Protein AF-A0AAD5WNS1-F1 (afdb_monomer)

Sequence (88 aa):
MPLPISSHRSSRSALSSPGTQVSLYDAEVQDRELSVVAQCESLRYKLLNSLAVRRACYGVLCFIMESGAKGCEVAVSGKLRYTGLPQR

Mean predicted aligned error: 12.77 Å

Radius of gyration: 20.01 Å; Cα contacts (8 Å, |Δi|>4): 55; chains: 1; bounding box: 51×50×40 Å

pLDDT: mean 76.85, std 18.62, range [38.22, 96.19]

Structure (mmCIF, N/CA/C/O backbone):
data_AF-A0AAD5WNS1-F1
#
_entry.id   AF-A0AAD5WNS1-F1
#
loop_
_atom_site.group_PDB
_atom_site.id
_atom_site.type_symbol
_atom_site.label_atom_id
_atom_site.label_alt_id
_atom_site.label_comp_id
_atom_site.label_asym_id
_atom_site.label_entity_id
_atom_site.label_seq_id
_atom_site.pdbx_PDB_ins_code
_atom_site.Cartn_x
_atom_site.Cartn_y
_atom_site.Cartn_z
_atom_site.occupancy
_atom_site.B_iso_or_equiv
_atom_site.auth_seq_id
_atom_site.auth_comp_id
_atom_site.auth_asym_id
_atom_site.auth_atom_id
_atom_site.pdbx_PDB_model_num
ATOM 1 N N . MET A 1 1 ? 31.634 4.584 -17.558 1.00 38.22 1 MET A N 1
ATOM 2 C CA . MET A 1 1 ? 31.206 3.364 -18.273 1.00 38.22 1 MET A CA 1
ATOM 3 C C . MET A 1 1 ? 31.194 2.213 -17.270 1.00 38.22 1 MET A C 1
ATOM 5 O O . MET A 1 1 ? 32.252 1.636 -17.048 1.00 38.22 1 MET A O 1
ATOM 9 N N . PRO A 1 2 ? 30.082 1.943 -16.564 1.00 38.34 2 PRO A N 1
ATOM 10 C CA . PRO A 1 2 ? 30.005 0.793 -15.668 1.00 38.34 2 PRO A CA 1
ATOM 11 C C . PRO A 1 2 ? 29.816 -0.493 -16.486 1.00 38.34 2 PRO A C 1
ATOM 13 O O . PRO A 1 2 ? 29.072 -0.512 -17.464 1.00 38.34 2 PRO A O 1
ATOM 16 N N . LEU A 1 3 ? 30.547 -1.539 -16.105 1.00 38.31 3 LEU A N 1
ATOM 17 C CA . LEU A 1 3 ? 30.556 -2.860 -16.738 1.00 38.31 3 LEU A CA 1
ATOM 18 C C . LEU A 1 3 ? 29.254 -3.636 -16.450 1.00 38.31 3 LEU A C 1
ATOM 20 O O . LEU A 1 3 ? 28.641 -3.412 -15.404 1.00 38.31 3 LEU A O 1
ATOM 24 N N . PRO A 1 4 ? 28.840 -4.572 -17.327 1.00 45.28 4 PRO A N 1
ATOM 25 C CA . PRO A 1 4 ? 27.653 -5.384 -17.097 1.00 45.28 4 PRO A CA 1
ATOM 26 C C . PRO A 1 4 ? 27.924 -6.397 -15.977 1.00 45.28 4 PRO A C 1
ATOM 28 O O . PRO A 1 4 ? 28.825 -7.230 -16.065 1.00 45.28 4 PRO A O 1
ATOM 31 N N . ILE A 1 5 ? 27.136 -6.301 -14.907 1.00 46.81 5 ILE A N 1
ATOM 32 C CA . ILE A 1 5 ? 27.176 -7.198 -13.753 1.00 46.81 5 ILE A CA 1
ATOM 33 C C . ILE A 1 5 ? 26.660 -8.566 -14.210 1.00 46.81 5 ILE A C 1
ATOM 35 O O . ILE A 1 5 ? 25.507 -8.702 -14.620 1.00 46.81 5 ILE A O 1
ATOM 39 N N . SER A 1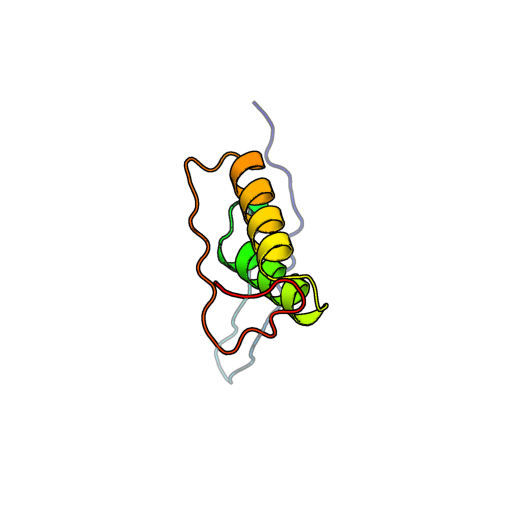 6 ? 27.516 -9.588 -14.151 1.00 53.19 6 SER A N 1
ATOM 40 C CA . SER A 1 6 ? 27.104 -10.977 -14.330 1.00 53.19 6 SER A CA 1
ATOM 41 C C . SER A 1 6 ? 26.257 -11.405 -13.128 1.00 53.19 6 SER A C 1
ATOM 43 O O . SER A 1 6 ? 26.796 -11.767 -12.082 1.00 53.19 6 SER A O 1
ATOM 45 N N . SER A 1 7 ? 24.933 -11.367 -13.249 1.00 47.44 7 SER A N 1
ATOM 46 C CA . SER A 1 7 ? 24.043 -11.997 -12.275 1.00 47.44 7 SER A CA 1
ATOM 47 C C . SER A 1 7 ? 23.660 -13.393 -12.767 1.00 47.44 7 SER A C 1
ATOM 49 O O . SER A 1 7 ? 23.165 -13.601 -13.876 1.00 47.44 7 SER A O 1
ATOM 51 N N . HIS A 1 8 ? 23.981 -14.384 -11.940 1.00 44.44 8 HIS A N 1
ATOM 52 C CA . HIS A 1 8 ? 23.693 -15.798 -12.139 1.00 44.44 8 HIS A CA 1
ATOM 53 C C . HIS A 1 8 ? 22.205 -16.007 -12.478 1.00 44.44 8 HIS A C 1
ATOM 55 O O . HIS A 1 8 ? 21.325 -15.878 -11.629 1.00 44.44 8 HIS A O 1
ATOM 61 N N . ARG A 1 9 ? 21.932 -16.355 -13.739 1.00 46.81 9 ARG A N 1
ATOM 62 C CA . ARG A 1 9 ? 20.608 -16.685 -14.278 1.00 46.81 9 ARG A CA 1
ATOM 63 C C . ARG A 1 9 ? 20.110 -17.997 -13.656 1.00 46.81 9 ARG A C 1
ATOM 65 O O . ARG A 1 9 ? 20.439 -19.078 -14.137 1.00 46.81 9 ARG A O 1
ATOM 72 N N . SER A 1 10 ? 19.333 -17.919 -12.575 1.00 47.56 10 SER A N 1
ATOM 73 C CA . SER A 1 10 ? 18.604 -19.073 -12.025 1.00 47.56 10 SER A CA 1
ATOM 74 C C . SER A 1 10 ? 17.362 -19.355 -12.872 1.00 47.56 10 SER A C 1
ATOM 76 O O . SER A 1 10 ? 16.263 -18.903 -12.567 1.00 47.56 10 SER A O 1
ATOM 78 N N . SER A 1 11 ? 17.547 -20.104 -13.957 1.00 48.84 11 SER A N 1
ATOM 79 C CA . SER A 1 11 ? 16.454 -20.654 -14.762 1.00 48.84 11 SER A CA 1
ATOM 80 C C . SER A 1 11 ? 15.752 -21.749 -13.949 1.00 48.84 11 SER A C 1
ATOM 82 O O . SER A 1 11 ? 16.288 -22.847 -13.805 1.00 48.84 11 SER A O 1
ATOM 84 N N . ARG A 1 12 ? 14.575 -21.476 -13.379 1.00 55.75 12 ARG A N 1
ATOM 85 C CA . ARG A 1 12 ? 13.722 -22.526 -12.793 1.00 55.75 12 ARG A CA 1
ATOM 86 C C . ARG A 1 12 ? 12.721 -22.973 -13.856 1.00 55.75 12 ARG A C 1
ATOM 88 O O . ARG A 1 12 ? 12.037 -22.147 -14.448 1.00 55.75 12 ARG A O 1
ATOM 95 N N . SER A 1 13 ? 12.638 -24.265 -14.140 1.00 55.72 13 SER A N 1
ATOM 96 C CA . SER A 1 13 ? 11.574 -24.811 -14.986 1.00 55.72 13 SER A CA 1
ATOM 97 C C . SER A 1 13 ? 10.265 -24.823 -14.194 1.00 55.72 13 SER A C 1
ATOM 99 O O . SER A 1 13 ? 10.225 -25.313 -13.066 1.00 55.72 13 SER A O 1
ATOM 101 N N . ALA A 1 14 ? 9.189 -24.280 -14.766 1.00 62.53 14 ALA A N 1
ATOM 102 C CA . ALA A 1 14 ? 7.852 -24.403 -14.194 1.00 62.53 14 ALA A CA 1
ATOM 103 C C . ALA A 1 14 ? 6.878 -24.893 -15.259 1.00 62.53 14 ALA A C 1
ATOM 105 O O . ALA A 1 14 ? 6.838 -24.361 -16.363 1.00 62.53 14 ALA A O 1
ATOM 106 N N . LEU A 1 15 ? 6.082 -25.887 -14.859 1.00 55.34 15 LEU A N 1
ATOM 107 C CA . LEU A 1 15 ? 5.049 -26.581 -15.626 1.00 55.34 15 LEU A CA 1
ATOM 108 C C . LEU A 1 15 ? 5.578 -27.571 -16.682 1.00 55.34 15 LEU A C 1
ATOM 110 O O . LEU A 1 15 ? 5.780 -27.242 -17.846 1.00 55.34 15 LEU A O 1
ATOM 114 N N . SER A 1 16 ? 5.736 -28.837 -16.281 1.00 54.31 16 SER A N 1
ATOM 115 C CA . SER A 1 16 ? 5.939 -29.957 -17.206 1.00 54.31 16 SER A CA 1
ATOM 116 C C . SER A 1 16 ? 4.589 -30.444 -17.746 1.00 54.31 16 SER A C 1
ATOM 118 O O . SER A 1 16 ? 3.978 -31.354 -17.185 1.00 54.31 16 SER A O 1
ATOM 120 N N . SER A 1 17 ? 4.110 -29.831 -18.827 1.00 61.94 17 SER A N 1
ATOM 121 C CA . SER A 1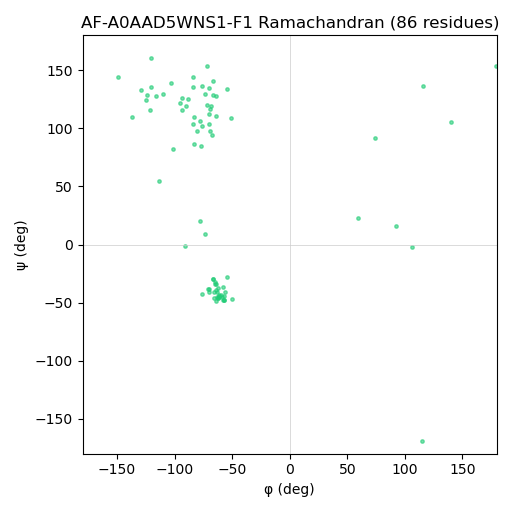 17 ? 3.078 -30.448 -19.676 1.00 61.94 17 SER A CA 1
ATOM 122 C C . SER A 1 17 ? 3.769 -31.394 -20.670 1.00 61.94 17 SER A C 1
ATOM 124 O O . SER A 1 17 ? 4.887 -31.084 -21.097 1.00 61.94 17 SER A O 1
ATOM 126 N N . PRO A 1 18 ? 3.182 -32.550 -21.036 1.00 58.28 18 PRO A N 1
ATOM 127 C CA . PRO A 1 18 ? 3.865 -33.515 -21.892 1.00 58.28 18 PRO A CA 1
ATOM 128 C C . PRO A 1 18 ? 4.123 -32.890 -23.271 1.00 58.28 18 PRO A C 1
ATOM 130 O O . PRO A 1 18 ? 3.192 -32.634 -24.026 1.00 58.28 18 PRO A O 1
ATOM 133 N N . GLY A 1 19 ? 5.397 -32.616 -23.573 1.00 64.38 19 GLY A N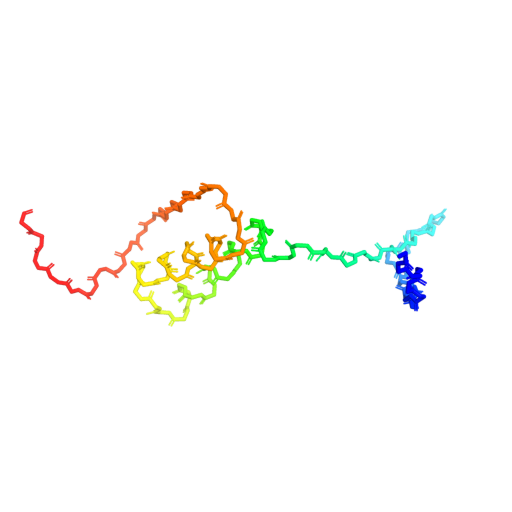 1
ATOM 134 C CA . GLY A 1 19 ? 5.854 -32.117 -24.876 1.00 64.38 19 GLY A CA 1
ATOM 135 C C . GLY A 1 19 ? 6.266 -30.643 -24.945 1.00 64.38 19 GLY A C 1
ATOM 136 O O . GLY A 1 19 ? 6.717 -30.206 -26.001 1.00 64.38 19 GLY A O 1
ATOM 137 N N . THR A 1 20 ? 6.171 -29.857 -23.866 1.00 67.69 20 THR A N 1
ATOM 138 C CA . THR A 1 20 ? 6.626 -28.452 -23.890 1.00 67.69 20 THR A CA 1
ATOM 139 C C . THR A 1 20 ? 7.391 -28.105 -22.619 1.00 67.69 20 THR A C 1
ATOM 141 O O . THR A 1 20 ? 6.820 -28.011 -21.536 1.00 67.69 20 THR A O 1
ATOM 144 N N . GLN A 1 21 ? 8.706 -27.922 -22.752 1.00 65.94 21 GLN A N 1
ATOM 145 C CA . GLN A 1 21 ? 9.565 -27.449 -21.670 1.00 65.94 21 GLN A CA 1
ATOM 146 C C . GLN A 1 21 ? 9.497 -25.919 -21.6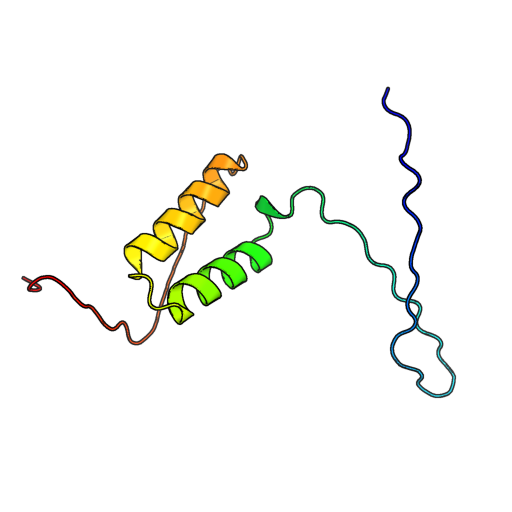12 1.00 65.94 21 GLN A C 1
ATOM 148 O O . GLN A 1 21 ? 9.996 -25.237 -22.505 1.00 65.94 21 GLN A O 1
ATOM 153 N N . VAL A 1 22 ? 8.872 -25.377 -20.564 1.00 72.75 22 VAL A N 1
ATOM 154 C CA . VAL A 1 22 ? 8.826 -23.931 -20.310 1.00 72.75 22 VAL A CA 1
ATOM 155 C C . VAL A 1 22 ? 9.969 -23.551 -19.367 1.00 72.75 22 VAL A C 1
ATOM 157 O O . VAL A 1 22 ? 10.027 -23.984 -18.213 1.00 72.75 22 VAL A O 1
ATOM 160 N N . SER A 1 23 ? 10.897 -22.741 -19.871 1.00 76.62 23 SER A N 1
ATOM 161 C CA . SER A 1 23 ? 11.986 -22.154 -19.085 1.00 76.62 23 SER A CA 1
ATOM 162 C C . SER A 1 23 ? 11.533 -20.812 -18.520 1.00 76.62 23 SER A C 1
ATOM 164 O O . SER A 1 23 ? 11.224 -19.907 -19.295 1.00 76.62 23 SER A O 1
ATOM 166 N N . LEU A 1 24 ? 11.500 -20.661 -17.191 1.00 75.56 24 LEU A N 1
ATOM 167 C CA . LEU A 1 24 ? 11.261 -19.353 -16.585 1.00 75.56 24 LEU A CA 1
ATOM 168 C C . LEU A 1 24 ? 12.564 -18.568 -16.507 1.00 75.56 24 LEU A C 1
ATOM 170 O O . LEU A 1 24 ? 13.600 -19.079 -16.070 1.00 75.56 24 LEU A O 1
ATOM 174 N N . TYR A 1 25 ? 12.472 -17.301 -16.881 1.00 78.69 25 TYR A N 1
ATOM 175 C CA . TYR A 1 25 ? 13.507 -16.310 -16.652 1.00 78.69 25 TYR A CA 1
ATOM 176 C C . TYR A 1 25 ? 12.926 -15.254 -15.727 1.00 78.69 25 TYR A C 1
ATOM 178 O O . TYR A 1 25 ? 11.846 -14.735 -15.999 1.00 78.69 25 TYR A O 1
ATOM 186 N N . ASP A 1 26 ? 13.638 -14.963 -14.646 1.00 72.75 26 ASP A N 1
ATOM 187 C CA . ASP A 1 26 ? 13.304 -13.857 -13.760 1.00 72.75 26 ASP A CA 1
ATOM 188 C C . ASP A 1 26 ? 14.268 -12.698 -14.030 1.00 72.75 26 ASP A C 1
ATOM 190 O O . ASP A 1 26 ? 15.461 -12.918 -14.270 1.00 72.75 26 ASP A O 1
ATOM 194 N N . ALA A 1 27 ? 13.738 -11.481 -14.047 1.00 71.19 27 ALA A N 1
ATOM 195 C CA . ALA A 1 27 ? 14.490 -10.257 -14.276 1.00 71.19 27 ALA A CA 1
ATOM 196 C C . ALA A 1 27 ? 14.246 -9.318 -13.099 1.00 71.19 27 ALA A C 1
ATOM 198 O O . ALA A 1 27 ? 13.104 -9.049 -12.729 1.00 71.19 27 ALA A O 1
ATOM 199 N N . GLU A 1 28 ? 15.328 -8.811 -12.516 1.00 69.75 28 GLU A N 1
ATOM 200 C CA . GLU A 1 28 ? 15.224 -7.879 -11.403 1.00 69.75 28 GLU A CA 1
ATOM 201 C C . GLU A 1 28 ? 14.606 -6.557 -11.876 1.00 69.75 28 GLU A C 1
ATOM 203 O O . GLU A 1 28 ? 15.031 -5.961 -12.870 1.00 69.75 28 GLU A O 1
ATOM 208 N N . VAL A 1 29 ? 13.569 -6.107 -11.170 1.00 71.75 29 VAL A N 1
ATOM 209 C CA . VAL A 1 29 ? 12.896 -4.839 -11.458 1.00 71.75 29 VAL A CA 1
ATOM 210 C C . VAL A 1 29 ? 13.756 -3.710 -10.897 1.00 71.75 29 VAL A C 1
ATOM 212 O O . VAL A 1 29 ? 13.789 -3.526 -9.682 1.00 71.75 29 VAL A O 1
ATOM 215 N N . GLN A 1 30 ? 14.435 -2.961 -11.773 1.00 68.25 30 GLN A N 1
ATOM 216 C CA . GLN A 1 30 ? 15.360 -1.890 -11.366 1.00 68.25 30 GLN A CA 1
ATOM 217 C C . GLN A 1 30 ? 14.684 -0.811 -10.504 1.00 68.25 30 GLN A C 1
ATOM 219 O O . GLN A 1 30 ? 15.269 -0.379 -9.520 1.00 68.25 30 GLN A O 1
ATOM 224 N N . ASP A 1 31 ? 13.420 -0.478 -10.788 1.00 70.25 31 ASP A N 1
ATOM 225 C CA . ASP A 1 31 ? 12.636 0.503 -10.027 1.00 70.25 31 ASP A CA 1
ATOM 226 C C . ASP A 1 31 ? 11.461 -0.164 -9.303 1.00 70.25 31 ASP A C 1
ATOM 228 O O . ASP A 1 31 ? 10.294 0.206 -9.466 1.00 70.25 31 ASP A O 1
ATOM 232 N N . ARG A 1 32 ? 11.742 -1.199 -8.499 1.00 70.25 32 ARG A N 1
ATOM 233 C CA . ARG A 1 32 ? 10.700 -1.897 -7.721 1.00 70.25 32 ARG A CA 1
ATOM 234 C C . ARG A 1 32 ? 9.890 -0.935 -6.845 1.00 70.25 32 ARG A C 1
ATOM 236 O O . ARG A 1 32 ? 8.715 -1.184 -6.583 1.00 70.25 32 ARG A O 1
ATOM 243 N N . GLU A 1 33 ? 10.499 0.172 -6.439 1.00 74.50 33 GLU A N 1
ATOM 244 C CA . GLU A 1 33 ? 9.869 1.231 -5.659 1.00 74.50 33 GLU A CA 1
ATOM 245 C C . GLU A 1 33 ? 8.776 1.992 -6.430 1.00 74.50 33 GLU A C 1
ATOM 247 O O . GLU A 1 33 ? 7.773 2.383 -5.836 1.00 74.50 33 GLU A O 1
ATOM 252 N N . LEU A 1 34 ? 8.894 2.100 -7.758 1.00 83.25 34 LEU A N 1
ATOM 253 C CA . LEU A 1 34 ? 7.884 2.692 -8.646 1.00 8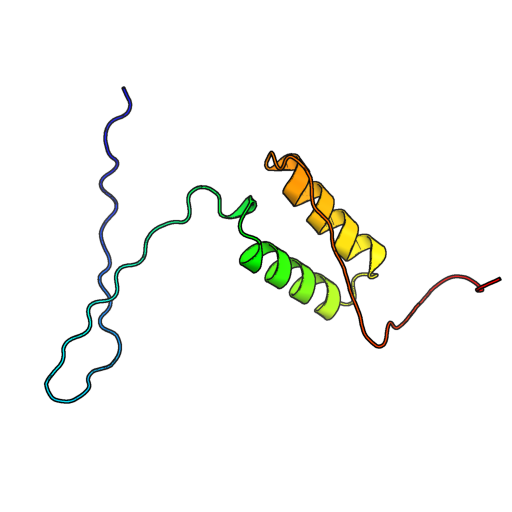3.25 34 LEU A CA 1
ATOM 254 C C . LEU A 1 34 ? 6.885 1.660 -9.194 1.00 83.25 34 LEU A C 1
ATOM 256 O O . LEU A 1 34 ? 5.949 2.011 -9.917 1.00 83.25 34 LEU A O 1
ATOM 260 N N . SER A 1 35 ? 7.040 0.379 -8.847 1.00 90.19 35 SER A N 1
ATOM 261 C CA . SER A 1 35 ? 6.093 -0.656 -9.256 1.00 90.19 35 SER A CA 1
ATOM 262 C C . SER A 1 35 ? 4.758 -0.492 -8.536 1.00 90.19 35 SER A C 1
ATOM 264 O O . SER A 1 35 ? 4.634 -0.753 -7.339 1.00 90.19 35 SER A O 1
ATOM 266 N N . VAL A 1 36 ? 3.718 -0.142 -9.294 1.00 88.31 36 VAL A N 1
ATOM 267 C CA . VAL A 1 36 ? 2.354 0.039 -8.773 1.00 88.31 36 VAL A CA 1
ATOM 268 C C . VAL A 1 36 ? 1.856 -1.214 -8.049 1.00 88.31 36 VAL A C 1
ATOM 270 O O . VAL A 1 36 ? 1.280 -1.112 -6.970 1.00 88.31 36 VAL A O 1
ATOM 273 N N . VAL A 1 37 ? 2.129 -2.406 -8.590 1.00 92.00 37 VAL A N 1
ATOM 274 C CA . VAL A 1 37 ? 1.694 -3.677 -7.988 1.00 92.00 37 VAL A CA 1
ATOM 275 C C . VAL A 1 37 ? 2.342 -3.887 -6.619 1.00 92.00 37 VAL A C 1
ATOM 277 O O . VAL A 1 37 ? 1.641 -4.191 -5.653 1.00 92.00 37 VAL A O 1
ATOM 280 N N . ALA A 1 38 ? 3.651 -3.645 -6.502 1.00 91.69 38 ALA A N 1
ATOM 281 C CA . ALA A 1 38 ? 4.361 -3.765 -5.230 1.00 91.69 38 ALA A CA 1
ATOM 282 C C . ALA A 1 38 ? 3.829 -2.766 -4.184 1.00 91.69 38 ALA A C 1
ATOM 284 O O . ALA A 1 38 ? 3.674 -3.108 -3.008 1.00 91.69 38 ALA A O 1
ATOM 285 N N . GLN A 1 39 ? 3.481 -1.549 -4.610 1.00 93.56 39 GLN A N 1
ATOM 286 C CA . GLN A 1 39 ? 2.903 -0.537 -3.723 1.00 93.56 39 GLN A CA 1
ATOM 287 C C . GLN A 1 39 ? 1.472 -0.875 -3.293 1.00 93.56 39 GLN A C 1
ATOM 289 O O . GLN A 1 39 ? 1.123 -0.696 -2.124 1.00 93.56 39 GLN A O 1
ATOM 294 N N . CYS A 1 40 ? 0.652 -1.431 -4.188 1.00 94.62 40 CY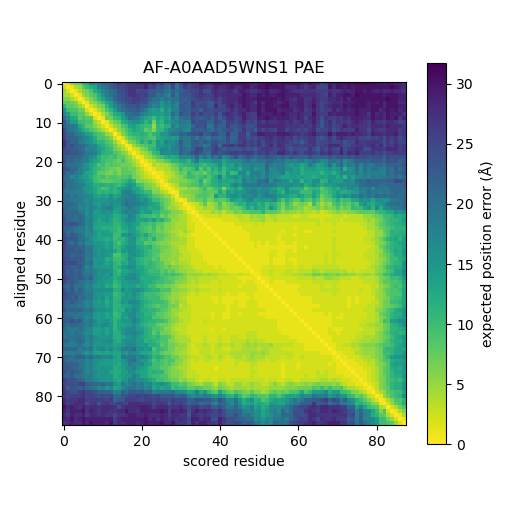S A N 1
ATOM 295 C CA . CYS A 1 40 ? -0.677 -1.938 -3.848 1.00 94.62 40 CYS A CA 1
ATOM 296 C C . CYS A 1 4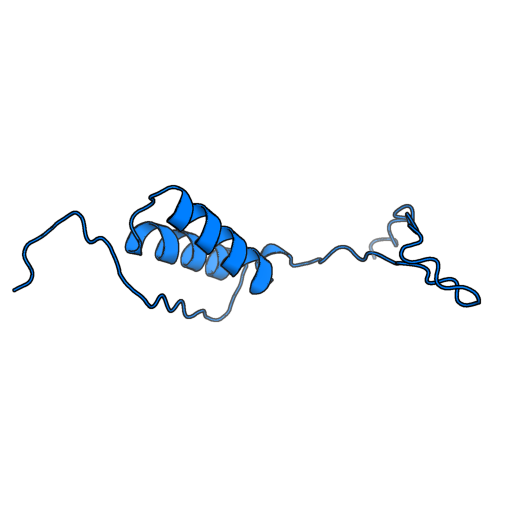0 ? -0.609 -3.107 -2.856 1.00 94.62 40 CYS A C 1
ATOM 298 O O . CYS A 1 40 ? -1.397 -3.156 -1.909 1.00 94.62 40 CYS A O 1
ATOM 300 N N . GLU A 1 41 ? 0.344 -4.026 -3.023 1.00 95.00 41 GLU A N 1
ATOM 301 C CA . GLU A 1 41 ? 0.585 -5.103 -2.058 1.00 95.00 41 GLU A CA 1
ATOM 302 C C . GLU A 1 41 ? 1.009 -4.547 -0.696 1.00 95.00 41 GLU A C 1
ATOM 304 O O . GLU A 1 41 ? 0.436 -4.922 0.328 1.00 95.00 41 GLU A O 1
ATOM 309 N N . SER A 1 42 ? 1.940 -3.589 -0.673 1.00 94.94 42 SER A N 1
ATOM 310 C CA . SER A 1 42 ? 2.348 -2.885 0.549 1.00 94.94 42 SER A CA 1
ATOM 311 C C . SER A 1 42 ? 1.162 -2.203 1.242 1.00 94.94 42 SER A C 1
ATOM 313 O O . SER A 1 42 ? 0.980 -2.344 2.456 1.00 94.94 42 SER A O 1
ATOM 315 N N . LEU A 1 43 ? 0.297 -1.518 0.483 1.00 95.31 43 LEU A N 1
ATOM 316 C CA . LEU A 1 43 ? -0.921 -0.894 1.004 1.00 95.31 43 LEU A CA 1
ATOM 317 C C . LEU A 1 43 ? -1.872 -1.934 1.607 1.00 95.31 43 LEU A C 1
ATOM 319 O O . LEU A 1 43 ? -2.367 -1.743 2.719 1.00 95.31 43 LEU A O 1
ATOM 323 N N . ARG A 1 44 ? -2.085 -3.057 0.913 1.00 94.25 44 ARG A N 1
ATOM 324 C CA . ARG A 1 44 ? -2.894 -4.177 1.405 1.00 94.25 44 ARG A CA 1
ATOM 325 C C . ARG A 1 44 ? -2.346 -4.708 2.727 1.00 94.25 44 ARG A C 1
ATOM 327 O O . ARG A 1 44 ? -3.119 -4.861 3.669 1.00 94.25 44 ARG A O 1
ATOM 334 N N . TYR A 1 45 ? -1.038 -4.939 2.831 1.00 95.31 45 TYR A N 1
ATOM 335 C CA . TYR A 1 45 ? -0.420 -5.403 4.076 1.00 95.31 45 TYR A CA 1
ATOM 336 C C . TYR A 1 45 ? -0.602 -4.401 5.220 1.00 95.31 45 TYR A C 1
ATOM 338 O O . TYR A 1 45 ? -0.989 -4.796 6.318 1.00 95.31 45 TYR A O 1
ATOM 346 N N . LYS A 1 46 ? -0.403 -3.101 4.972 1.00 94.25 46 LYS A N 1
ATOM 347 C CA . LYS A 1 46 ? -0.623 -2.050 5.981 1.00 94.25 46 LYS A CA 1
ATOM 348 C C . LYS A 1 46 ? -2.073 -2.034 6.485 1.00 94.25 46 LYS A C 1
ATOM 350 O O . LYS A 1 46 ? -2.294 -1.935 7.690 1.00 94.25 46 LYS A O 1
ATOM 355 N N . LEU A 1 47 ? -3.051 -2.165 5.586 1.00 92.38 47 LEU A N 1
ATOM 356 C CA . LEU A 1 47 ? -4.475 -2.184 5.942 1.00 92.38 47 LEU A CA 1
ATOM 357 C C . LEU A 1 47 ? -4.877 -3.462 6.694 1.00 92.38 47 LEU A C 1
ATOM 359 O O . LEU A 1 47 ? -5.614 -3.383 7.675 1.00 92.38 47 LEU A O 1
ATOM 363 N N . LEU A 1 48 ? -4.371 -4.628 6.277 1.00 92.62 48 LEU A N 1
ATOM 364 C CA . LEU A 1 48 ? -4.600 -5.898 6.979 1.00 92.62 48 LEU A CA 1
ATOM 365 C C . LEU A 1 48 ? -3.990 -5.891 8.386 1.00 92.62 48 LEU A C 1
ATOM 367 O O . LEU A 1 48 ? -4.594 -6.408 9.322 1.00 92.62 48 LEU A O 1
ATOM 371 N N . ASN A 1 49 ? -2.857 -5.209 8.560 1.00 92.62 49 ASN A N 1
ATOM 372 C CA . ASN A 1 49 ? -2.219 -4.984 9.857 1.00 92.62 49 ASN A CA 1
ATOM 373 C C . ASN A 1 49 ? -2.900 -3.881 10.690 1.00 92.62 49 ASN A C 1
ATOM 375 O O . ASN A 1 49 ? -2.298 -3.332 11.610 1.00 92.62 49 ASN A O 1
ATOM 379 N N . SER A 1 50 ? -4.161 -3.551 10.385 1.00 89.94 50 SER A N 1
ATOM 380 C CA . SER A 1 50 ? -4.993 -2.602 11.137 1.00 89.94 50 SER A CA 1
ATOM 381 C C . SER A 1 50 ? -4.424 -1.180 11.225 1.00 89.94 50 SER A C 1
ATOM 383 O O . SER A 1 50 ? -4.786 -0.413 12.120 1.00 89.94 50 SER A O 1
ATOM 385 N N . LEU A 1 51 ? -3.553 -0.782 10.291 1.00 91.56 51 LEU A N 1
ATOM 386 C CA . LEU A 1 51 ? -3.112 0.603 10.206 1.00 91.56 51 LEU A CA 1
ATOM 387 C C . LEU A 1 51 ? -4.280 1.476 9.723 1.00 91.56 51 LEU A C 1
ATOM 389 O O . LEU A 1 51 ? -4.963 1.142 8.753 1.00 91.56 51 LEU A O 1
ATOM 393 N N . ALA A 1 52 ? -4.497 2.621 10.375 1.00 91.75 52 ALA A N 1
ATOM 394 C CA . ALA A 1 52 ? -5.542 3.559 9.973 1.00 91.75 52 ALA A CA 1
ATOM 395 C C . ALA A 1 52 ? -5.395 3.941 8.489 1.00 91.75 52 ALA A C 1
ATOM 397 O O . ALA A 1 52 ? -4.301 4.295 8.048 1.00 91.75 52 ALA A O 1
ATOM 398 N N . VAL A 1 53 ? -6.503 3.928 7.740 1.00 92.44 53 VAL A N 1
ATOM 399 C CA . VAL A 1 53 ? -6.526 4.090 6.271 1.00 92.44 53 VAL A CA 1
ATOM 400 C C . VAL A 1 53 ? -5.722 5.304 5.811 1.00 92.44 53 VAL A C 1
ATOM 402 O O . VAL A 1 53 ? -4.879 5.184 4.926 1.00 92.44 53 VAL A O 1
ATOM 405 N N . ARG A 1 54 ? -5.912 6.457 6.468 1.00 93.00 54 ARG A N 1
ATOM 406 C CA . ARG A 1 54 ? -5.161 7.685 6.162 1.00 93.00 54 ARG A CA 1
ATOM 407 C C . ARG A 1 54 ? -3.652 7.495 6.326 1.00 93.00 54 ARG A C 1
ATOM 409 O O . ARG A 1 54 ? -2.894 7.879 5.446 1.00 93.00 54 ARG A O 1
ATOM 416 N N . ARG A 1 55 ? -3.213 6.856 7.417 1.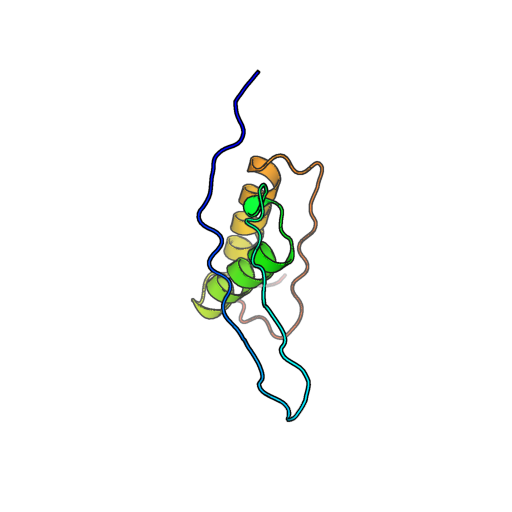00 94.19 55 ARG A N 1
ATOM 417 C CA . ARG A 1 55 ? -1.788 6.585 7.675 1.00 94.19 55 ARG A CA 1
ATOM 418 C C . ARG A 1 55 ? -1.204 5.609 6.654 1.00 94.19 55 ARG A C 1
ATOM 420 O O . ARG A 1 55 ? -0.086 5.818 6.199 1.00 94.19 55 ARG A O 1
ATOM 427 N N . ALA A 1 56 ? -1.954 4.573 6.281 1.00 94.88 56 ALA A N 1
ATOM 428 C CA . ALA A 1 56 ? -1.523 3.600 5.281 1.00 94.88 56 ALA A CA 1
ATOM 429 C C . ALA A 1 56 ? -1.342 4.244 3.901 1.00 94.88 56 ALA A C 1
ATOM 431 O O . ALA A 1 56 ? -0.283 4.084 3.294 1.00 94.88 56 ALA A O 1
ATOM 432 N N . CYS A 1 57 ? -2.336 5.016 3.451 1.00 95.56 57 CYS A N 1
ATOM 433 C CA . CYS A 1 57 ? -2.306 5.675 2.147 1.00 95.56 57 CYS A CA 1
ATOM 434 C C . CYS A 1 57 ? -1.211 6.740 2.081 1.00 95.56 57 CYS A C 1
ATOM 436 O O . CYS A 1 57 ? -0.430 6.729 1.137 1.00 95.56 57 CYS A O 1
ATOM 438 N N . TYR A 1 58 ? -1.087 7.604 3.097 1.00 96.19 58 TYR A N 1
ATOM 439 C CA . TYR A 1 58 ? -0.025 8.614 3.116 1.00 96.19 58 TYR A CA 1
ATOM 440 C C . TYR A 1 58 ? 1.369 7.996 3.175 1.00 96.19 58 TYR A C 1
ATOM 442 O O . TYR A 1 58 ? 2.252 8.454 2.465 1.00 96.19 58 TYR A O 1
ATOM 450 N N . GLY A 1 59 ? 1.570 6.918 3.938 1.00 94.62 59 GLY A N 1
ATOM 451 C CA . GLY A 1 59 ? 2.867 6.244 3.973 1.00 94.62 59 GLY A CA 1
ATOM 452 C C . GLY A 1 59 ? 3.262 5.598 2.639 1.00 94.62 59 GLY A C 1
ATOM 453 O O . GLY A 1 59 ? 4.445 5.511 2.343 1.00 94.62 59 GLY A O 1
ATOM 454 N N . VAL A 1 60 ? 2.302 5.117 1.842 1.00 95.38 60 VAL A N 1
ATOM 455 C CA . VAL A 1 60 ? 2.573 4.611 0.479 1.00 95.38 60 VAL A CA 1
ATOM 456 C C . VAL A 1 60 ? 2.791 5.767 -0.497 1.00 95.38 60 VAL A C 1
ATOM 458 O O . VAL A 1 60 ? 3.722 5.723 -1.290 1.00 95.38 60 VAL A O 1
ATOM 461 N N . LEU A 1 61 ? 1.979 6.821 -0.406 1.00 95.75 61 LEU A N 1
ATOM 462 C CA . LEU A 1 61 ? 2.097 7.998 -1.262 1.00 95.75 61 LEU A CA 1
ATOM 463 C C . LEU A 1 61 ? 3.445 8.708 -1.074 1.00 95.75 61 LEU A C 1
ATOM 465 O O . LEU A 1 61 ? 4.100 9.016 -2.062 1.00 95.75 61 LEU A O 1
ATOM 469 N N . CYS A 1 62 ? 3.879 8.924 0.174 1.00 94.56 62 CYS A N 1
ATOM 470 C CA . CYS A 1 62 ? 5.197 9.488 0.478 1.00 94.56 62 CYS A CA 1
ATOM 471 C C . CYS A 1 62 ? 6.309 8.641 -0.133 1.00 94.56 62 CYS A C 1
ATOM 473 O O . CYS A 1 62 ? 7.144 9.189 -0.838 1.00 94.56 62 CYS A O 1
ATOM 475 N N . PHE A 1 63 ? 6.260 7.319 0.056 1.00 94.31 63 PHE A N 1
ATOM 476 C CA . PHE A 1 63 ? 7.257 6.410 -0.505 1.00 94.31 63 PHE A CA 1
ATOM 477 C C . PHE A 1 63 ? 7.347 6.535 -2.035 1.00 94.31 63 PHE A C 1
ATOM 479 O O . PHE A 1 63 ? 8.426 6.726 -2.573 1.00 94.31 63 PHE A O 1
ATOM 486 N N . ILE A 1 64 ? 6.209 6.532 -2.740 1.00 94.44 64 ILE A N 1
ATOM 487 C CA . ILE A 1 64 ? 6.172 6.671 -4.207 1.00 94.44 64 ILE A CA 1
ATOM 488 C C . ILE A 1 64 ? 6.760 8.009 -4.674 1.00 94.44 64 ILE A C 1
ATOM 490 O O . ILE A 1 64 ? 7.497 8.060 -5.658 1.00 94.44 64 ILE A O 1
ATOM 494 N N . MET A 1 65 ? 6.418 9.100 -3.987 1.00 94.94 65 MET A N 1
ATOM 495 C CA . MET A 1 65 ? 6.915 10.432 -4.333 1.00 94.94 65 MET A CA 1
ATOM 496 C C . MET A 1 65 ? 8.416 10.578 -4.028 1.00 94.94 65 MET A C 1
ATOM 498 O O . MET A 1 65 ? 9.134 11.175 -4.826 1.00 94.94 65 MET A O 1
ATOM 502 N N . GLU A 1 66 ? 8.901 10.009 -2.918 1.00 94.19 66 GLU A N 1
ATOM 503 C CA . GLU A 1 66 ? 10.326 9.978 -2.545 1.00 94.19 66 GLU A CA 1
ATOM 504 C C . GLU A 1 66 ? 11.165 9.160 -3.534 1.00 94.19 66 GLU A C 1
ATOM 506 O O . GLU A 1 66 ? 12.281 9.559 -3.862 1.00 94.19 66 GLU A O 1
ATOM 511 N N . SER A 1 67 ? 10.596 8.093 -4.098 1.00 92.31 67 SER A N 1
ATOM 512 C CA . SER A 1 67 ? 11.209 7.298 -5.171 1.00 92.31 67 SER A CA 1
ATOM 513 C C . SER A 1 67 ? 11.205 7.993 -6.546 1.00 92.31 67 SER A C 1
ATOM 515 O O . SER A 1 67 ? 11.534 7.372 -7.554 1.00 92.31 67 SER A O 1
ATOM 517 N N . GLY A 1 68 ? 10.842 9.281 -6.621 1.00 91.50 68 GLY A N 1
ATOM 518 C CA . GLY A 1 68 ? 10.981 10.105 -7.828 1.00 91.50 68 GLY A CA 1
ATOM 519 C C . GLY A 1 68 ? 9.760 10.136 -8.750 1.00 91.50 68 GLY A C 1
ATOM 520 O O . GLY A 1 68 ? 9.870 10.556 -9.905 1.00 91.50 68 GLY A O 1
ATOM 521 N N . ALA A 1 69 ? 8.582 9.720 -8.277 1.00 93.06 69 ALA A N 1
ATOM 522 C CA . ALA A 1 69 ? 7.363 9.831 -9.070 1.00 93.06 69 ALA A CA 1
ATOM 523 C C . ALA A 1 69 ? 6.959 11.299 -9.300 1.00 93.06 69 ALA A C 1
ATOM 525 O O . ALA A 1 69 ? 6.988 12.133 -8.397 1.00 93.06 69 ALA A O 1
ATOM 526 N N . LYS A 1 70 ? 6.482 11.609 -10.513 1.00 93.81 70 LYS A N 1
ATOM 527 C CA . LYS A 1 70 ? 5.940 12.940 -10.852 1.00 93.81 70 LYS A CA 1
ATOM 528 C C . LYS A 1 70 ? 4.638 13.256 -10.103 1.00 93.81 70 LYS A C 1
ATOM 530 O O . LYS A 1 70 ? 4.321 14.418 -9.866 1.00 93.81 70 LYS A O 1
ATOM 535 N N . GLY A 1 71 ? 3.865 12.224 -9.785 1.00 92.44 71 GLY A N 1
ATOM 536 C CA . GLY A 1 71 ? 2.583 12.315 -9.101 1.00 92.44 71 GLY A CA 1
ATOM 537 C C . GLY A 1 71 ? 1.971 10.929 -8.925 1.00 92.44 71 GLY A C 1
ATOM 538 O O . GLY A 1 71 ? 2.254 10.019 -9.704 1.00 92.44 71 GLY A O 1
ATOM 539 N N . CYS A 1 72 ? 1.142 10.769 -7.898 1.00 93.56 72 CYS A N 1
ATOM 540 C CA . CYS A 1 72 ? 0.457 9.519 -7.597 1.00 93.56 72 CYS A CA 1
ATOM 541 C C . CYS A 1 72 ? -0.899 9.810 -6.943 1.00 93.56 72 CYS A C 1
ATOM 543 O O . CYS A 1 72 ? -1.034 10.750 -6.160 1.00 93.56 72 CYS A O 1
ATOM 545 N N . GLU A 1 73 ? -1.895 8.991 -7.263 1.00 94.69 73 GLU A N 1
ATOM 546 C CA . GLU A 1 73 ? -3.208 9.002 -6.631 1.00 94.69 73 GLU A CA 1
ATOM 547 C C . GLU A 1 73 ? -3.460 7.634 -5.995 1.00 94.69 73 GLU A C 1
ATOM 549 O O . GLU A 1 73 ? -3.189 6.594 -6.597 1.00 94.69 73 GLU A O 1
ATOM 554 N N . VAL A 1 74 ? -3.984 7.633 -4.768 1.00 94.31 74 VAL A N 1
ATOM 555 C CA . VAL A 1 74 ? -4.334 6.411 -4.040 1.00 94.31 74 VAL A CA 1
ATOM 556 C C . VAL A 1 74 ? -5.817 6.455 -3.699 1.00 94.31 74 VAL A C 1
ATOM 558 O O . VAL A 1 74 ? -6.251 7.282 -2.898 1.00 94.31 74 VAL A O 1
ATOM 561 N N . ALA A 1 75 ? -6.583 5.528 -4.269 1.00 93.50 75 ALA A N 1
ATOM 562 C CA . ALA A 1 75 ? -8.001 5.351 -3.982 1.00 93.50 75 ALA A CA 1
ATOM 563 C C . ALA A 1 75 ? -8.230 4.048 -3.203 1.00 93.50 75 ALA A C 1
ATOM 565 O O . ALA A 1 75 ? -7.770 2.978 -3.601 1.00 93.50 75 ALA A O 1
ATOM 566 N N . VAL A 1 76 ? -8.967 4.131 -2.091 1.00 91.38 76 VAL A N 1
ATOM 567 C CA . VAL A 1 76 ? -9.388 2.973 -1.289 1.00 91.38 76 VAL A CA 1
ATOM 568 C C . VAL A 1 76 ? -10.903 3.005 -1.157 1.00 91.38 76 VAL A C 1
ATOM 570 O O . VAL A 1 76 ? -11.468 3.992 -0.689 1.00 91.38 76 VAL A O 1
ATOM 573 N N . SER A 1 77 ? -11.559 1.919 -1.551 1.0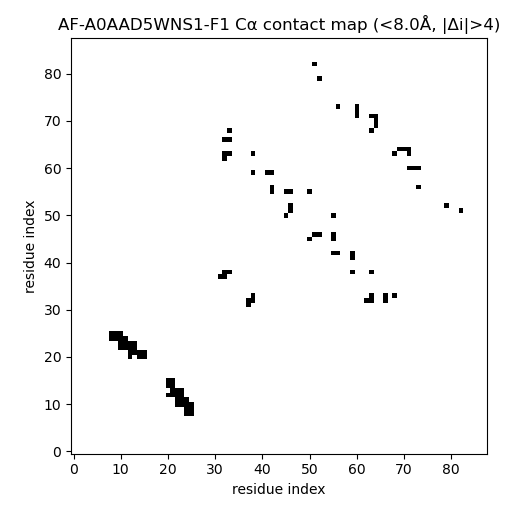0 90.31 77 SER A N 1
ATOM 574 C CA . SER A 1 77 ? -13.012 1.766 -1.502 1.00 90.31 77 SER A CA 1
ATOM 575 C C . SER A 1 77 ? -13.421 0.572 -0.632 1.00 90.31 77 SER A C 1
ATOM 577 O O . SER A 1 77 ? -12.620 -0.317 -0.341 1.00 90.31 77 SER A O 1
ATOM 579 N N . GLY A 1 78 ? -14.680 0.565 -0.180 1.00 88.31 78 GLY A N 1
ATOM 580 C CA . GLY A 1 78 ? -15.258 -0.509 0.633 1.00 88.31 78 GLY A CA 1
ATOM 581 C C . GLY A 1 78 ? -15.649 -0.080 2.050 1.00 88.31 78 GLY A C 1
ATOM 582 O O . GLY A 1 78 ? -15.714 1.103 2.378 1.00 88.31 78 GLY A O 1
ATOM 583 N N . LYS A 1 79 ? -15.958 -1.063 2.903 1.00 82.81 79 LYS A N 1
ATOM 584 C CA . LYS A 1 79 ? -16.402 -0.825 4.285 1.00 82.81 79 LYS A CA 1
ATOM 585 C C . LYS A 1 79 ? -15.210 -0.453 5.167 1.00 82.81 79 LYS A C 1
ATOM 587 O O . LYS A 1 79 ? -14.453 -1.325 5.590 1.00 82.81 79 LYS A O 1
ATOM 592 N N . LEU A 1 80 ? -15.063 0.834 5.468 1.00 72.75 80 LEU A N 1
ATOM 593 C CA . LEU A 1 80 ? -14.006 1.331 6.345 1.00 72.75 80 LEU A CA 1
ATOM 594 C C . LEU A 1 80 ? -14.466 1.316 7.804 1.00 72.75 80 LEU A C 1
ATOM 596 O O . LEU A 1 80 ? -15.481 1.915 8.157 1.00 72.75 80 LEU A O 1
ATOM 600 N N . ARG A 1 81 ? -13.696 0.659 8.676 1.00 67.81 81 ARG A N 1
ATOM 601 C CA . ARG A 1 81 ? -13.854 0.814 10.125 1.00 67.81 81 ARG A CA 1
ATOM 602 C C . ARG A 1 81 ? -13.151 2.104 10.535 1.00 67.81 81 ARG A C 1
ATOM 604 O O . ARG A 1 81 ? -11.932 2.145 10.659 1.00 67.81 81 ARG A O 1
ATOM 611 N N . TYR A 1 82 ? -13.923 3.175 10.667 1.00 60.31 82 TYR A N 1
ATOM 612 C CA . TYR A 1 82 ? -13.426 4.469 11.111 1.00 60.31 82 TYR A CA 1
ATOM 613 C C . TYR A 1 82 ? -13.378 4.507 12.642 1.00 60.31 82 TYR A C 1
ATOM 615 O O . TYR A 1 82 ? -14.402 4.636 13.305 1.00 60.31 82 TYR A O 1
ATOM 623 N N . THR A 1 83 ? -12.185 4.376 13.216 1.00 58.38 83 THR A N 1
ATOM 624 C CA . THR A 1 83 ? -11.951 4.550 14.655 1.00 58.38 83 THR A CA 1
ATOM 625 C C . THR A 1 83 ? -11.339 5.928 14.904 1.00 58.38 83 THR A C 1
ATOM 627 O O . THR A 1 83 ? -10.120 6.051 15.004 1.00 58.38 83 THR A O 1
ATOM 630 N N . GLY A 1 84 ? -12.173 6.972 14.971 1.00 60.47 84 GLY A N 1
ATOM 631 C CA . GLY A 1 84 ? -11.776 8.250 15.577 1.00 60.47 84 GLY A CA 1
ATOM 632 C C . GLY A 1 84 ? -12.249 9.515 14.863 1.00 60.47 84 GLY A C 1
ATOM 633 O O . GLY A 1 84 ? -11.618 9.911 13.893 1.00 60.47 84 GLY A O 1
ATOM 634 N N . LEU A 1 85 ? -13.264 10.156 15.474 1.00 49.91 85 LEU A N 1
ATOM 635 C CA . LEU A 1 85 ? -13.840 11.516 15.338 1.00 49.91 85 LEU A CA 1
ATOM 636 C C . LEU A 1 85 ? -15.304 11.602 14.837 1.00 49.91 85 LEU A C 1
ATOM 638 O O . LEU A 1 85 ? -15.714 10.905 13.917 1.00 49.91 85 LEU A O 1
ATOM 642 N N . PRO A 1 86 ? -16.141 12.452 15.454 1.00 48.16 86 PRO A N 1
ATOM 643 C CA . PRO A 1 86 ? -17.530 12.606 15.039 1.00 48.16 86 PRO A CA 1
ATOM 644 C C . PRO A 1 86 ? -17.575 13.182 13.621 1.00 48.16 86 PRO A C 1
ATOM 646 O O . PRO A 1 86 ? -16.949 14.206 13.340 1.00 48.16 86 PRO A O 1
ATOM 649 N N . GLN A 1 87 ? -18.308 12.517 12.728 1.00 56.31 87 GLN A N 1
ATOM 650 C CA . GLN A 1 87 ? -18.683 13.126 11.458 1.00 56.31 87 GLN A CA 1
ATOM 651 C C . GLN A 1 87 ? -19.667 14.256 11.769 1.00 56.31 87 GLN A C 1
ATOM 653 O O . GLN A 1 87 ? -20.689 14.019 12.415 1.00 56.31 87 GLN A O 1
ATOM 658 N N . ARG A 1 88 ? -19.292 15.481 11.397 1.00 48.91 88 ARG A N 1
ATOM 659 C CA . ARG A 1 88 ? -20.229 16.598 11.278 1.00 48.91 88 ARG A CA 1
ATOM 660 C C . ARG A 1 88 ? -21.074 16.426 10.029 1.00 48.91 88 ARG A C 1
ATOM 662 O O . ARG A 1 88 ? -20.508 15.923 9.033 1.00 48.91 88 ARG A O 1
#

Secondary structure (DSSP, 8-state):
-PPPP------EEEEEETTEEEEE-----TTGGG-HHHHHHHHHHHHHTT--HHHHHHHHHHHHHHTT-S-------S-----S----

Organism: NCBI:txid339359

Foldseek 3Di:
DDDDDDDDFPFDFDDDDPPDTDTDTDDDDPLCLLDPVNLVVQLVVCVVVVNQNVVSVVVSQVSNVVSPDPHDDDDDDDDDPDDDDDDD

Nearest PDB structures (foldseek):
  8r57-assembly1_F  TM=9.431E-01  e=1.201E-03  Triticum aestivum
  8c3a-assembly1_F  TM=9.293E-01  e=6.654E-03  Candida albicans
  8p5d-assembly1_SD0  TM=6.949E-01  e=8.123E-02  Spraguea lophii 42_110
  7yoo-assembly1_R  TM=2.768E-01  e=4.509E+00  Homo sapiens

InterPro domains:
  IPR001351 Small ribosomal subunit protein uS3, C-terminal [PF00189] (44-81)
  IPR036419 Ribosomal protein S3, C-terminal domain superfamily [G3DSA:3.30.1140.32] (31-84)
  IPR036419 Ribosomal protein S3, C-terminal domain superfamily [SSF54821] (31-82)
  IPR057258 Small ribosomal subunit protein uS3 [PTHR11760] (18-81)

Solvent-accessible surface area (backbone atoms only — not comparable to full-atom values): 6074 Å² total; per-residue (Å²): 135,86,76,86,78,88,71,86,82,72,66,49,76,59,67,90,52,98,91,48,89,42,77,41,79,83,76,86,64,90,57,54,72,73,33,64,67,58,50,50,51,51,43,49,52,36,47,74,69,68,40,56,65,69,60,32,51,49,58,50,51,50,51,36,46,73,68,66,47,95,74,86,84,90,88,86,87,79,93,75,87,81,88,83,78,85,85,126